Protein AF-A0A6P1DJQ6-F1 (afdb_monomer_lite)

pLDDT: mean 92.58, std 8.39, range [58.72, 98.5]

Sequence (81 aa):
MKTKIIIISILFVQQLVAQSYQKIHDKAILVDTHNDFLSKTTDYGFVFDTDLSGKTHSDLARLNKGGVDVQLFSVFCDGDK

Structure (mmCIF, N/CA/C/O backbone):
data_AF-A0A6P1DJQ6-F1
#
_entry.id   AF-A0A6P1DJQ6-F1
#
loop_
_atom_site.group_PDB
_atom_site.id
_atom_site.type_symbol
_atom_site.label_atom_id
_atom_site.label_alt_id
_atom_site.label_comp_id
_atom_site.label_asym_id
_atom_site.label_entity_id
_atom_site.label_seq_id
_atom_site.pdbx_PDB_ins_code
_atom_site.Cartn_x
_atom_site.Cartn_y
_atom_site.Cartn_z
_atom_site.occupancy
_atom_site.B_iso_or_equiv
_atom_site.auth_seq_id
_atom_site.auth_comp_id
_atom_site.auth_asym_id
_atom_site.auth_atom_id
_atom_site.pdbx_PDB_model_num
ATOM 1 N N . MET A 1 1 ? -0.826 12.443 51.627 1.00 67.94 1 MET A N 1
ATOM 2 C CA . MET A 1 1 ? -2.080 12.681 50.865 1.00 67.94 1 MET A CA 1
ATOM 3 C C . MET A 1 1 ? -1.808 13.165 49.443 1.00 67.94 1 MET A C 1
ATOM 5 O O . MET A 1 1 ? -2.290 12.529 48.521 1.00 67.94 1 MET A O 1
ATOM 9 N N . LYS A 1 2 ? -0.974 14.198 49.246 1.00 78.94 2 LYS A N 1
ATOM 10 C CA . LYS A 1 2 ? -0.611 14.737 47.918 1.00 78.94 2 LYS A CA 1
ATOM 11 C C . LYS A 1 2 ? -0.066 13.685 46.935 1.00 78.94 2 LYS A C 1
ATOM 13 O O . LYS A 1 2 ? -0.533 13.607 45.810 1.00 78.94 2 LYS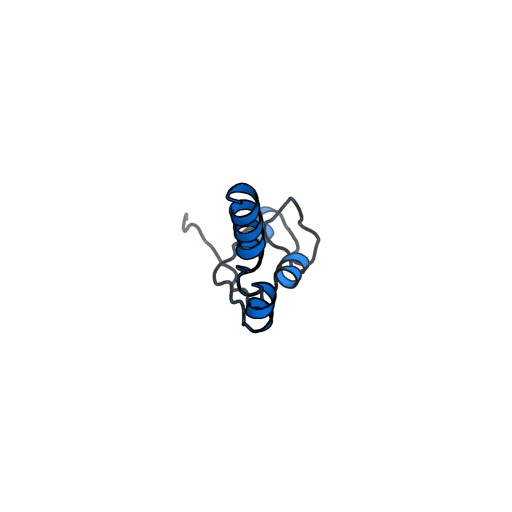 A O 1
ATOM 18 N N . THR A 1 3 ? 0.822 12.801 47.390 1.00 83.25 3 THR A N 1
ATOM 19 C CA . THR A 1 3 ? 1.381 11.713 46.564 1.00 83.25 3 THR A CA 1
ATOM 20 C C . THR A 1 3 ? 0.322 10.707 46.108 1.00 83.25 3 THR A C 1
ATOM 22 O O . THR A 1 3 ? 0.364 10.243 44.977 1.00 83.25 3 THR A O 1
ATOM 25 N N . LYS A 1 4 ? -0.674 10.411 46.957 1.00 86.75 4 LYS A N 1
ATOM 26 C CA . LYS A 1 4 ? -1.792 9.525 46.597 1.00 86.75 4 LYS A CA 1
ATOM 27 C C . LYS A 1 4 ? -2.689 10.170 45.538 1.00 86.75 4 LYS A C 1
ATOM 29 O O . LYS A 1 4 ? -3.091 9.490 44.607 1.00 86.75 4 LYS A O 1
ATOM 34 N N . ILE A 1 5 ? -2.946 11.475 45.657 1.00 90.25 5 ILE A N 1
ATOM 35 C CA . ILE A 1 5 ? -3.719 12.243 44.669 1.00 90.25 5 ILE A CA 1
ATOM 36 C C . ILE A 1 5 ? -3.009 12.230 43.311 1.00 90.25 5 ILE A C 1
ATOM 38 O O . ILE A 1 5 ? -3.647 11.942 42.311 1.00 90.25 5 ILE A O 1
ATOM 42 N N . ILE A 1 6 ? -1.691 12.447 43.277 1.00 90.75 6 ILE A N 1
ATOM 43 C CA . ILE A 1 6 ? -0.906 12.404 42.031 1.00 90.75 6 ILE A CA 1
ATOM 44 C C . ILE A 1 6 ? -0.974 11.019 41.372 1.00 90.75 6 ILE A C 1
ATOM 46 O O . ILE A 1 6 ? -1.207 10.928 40.171 1.00 90.75 6 ILE A O 1
ATOM 50 N N . ILE A 1 7 ? -0.826 9.942 42.150 1.00 91.31 7 ILE A N 1
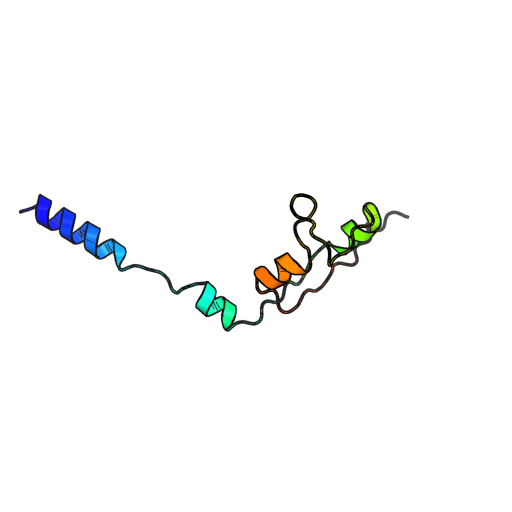ATOM 51 C CA . ILE A 1 7 ? -0.930 8.567 41.634 1.00 91.31 7 ILE A CA 1
ATOM 52 C C . ILE A 1 7 ? -2.331 8.297 41.067 1.00 91.31 7 ILE A C 1
ATOM 54 O O . ILE A 1 7 ? -2.454 7.740 39.980 1.00 91.31 7 ILE A O 1
ATOM 58 N N . ILE A 1 8 ? -3.385 8.734 41.762 1.00 91.06 8 ILE A N 1
ATOM 59 C CA . ILE A 1 8 ? -4.772 8.596 41.295 1.00 91.06 8 ILE A CA 1
ATOM 60 C C . ILE A 1 8 ? -4.994 9.386 39.998 1.00 91.06 8 ILE A C 1
ATOM 62 O O . ILE A 1 8 ? -5.584 8.855 39.060 1.00 91.06 8 ILE A O 1
ATOM 66 N N . SER A 1 9 ? -4.479 10.613 39.906 1.00 87.00 9 SER A N 1
ATOM 67 C CA . SER A 1 9 ? -4.577 11.425 38.690 1.00 87.00 9 SER A CA 1
ATOM 68 C C . SER A 1 9 ? -3.863 10.778 37.499 1.00 87.00 9 SER A C 1
ATOM 70 O O . SER A 1 9 ? -4.409 10.771 36.401 1.00 87.00 9 SER A O 1
ATOM 72 N N . ILE A 1 10 ? -2.682 10.181 37.705 1.00 87.75 10 ILE A N 1
ATOM 73 C CA . ILE A 1 10 ? -1.943 9.460 36.651 1.00 87.75 10 ILE A CA 1
ATOM 74 C C . ILE A 1 10 ? -2.726 8.233 36.160 1.00 87.75 10 ILE A C 1
ATOM 76 O O . ILE A 1 10 ? -2.789 7.990 34.956 1.00 87.75 10 ILE A O 1
ATOM 80 N N . LEU A 1 11 ? -3.363 7.487 37.066 1.00 85.94 11 LEU A N 1
ATOM 81 C CA . LEU A 1 11 ? -4.191 6.331 36.705 1.00 85.94 11 LEU A CA 1
ATOM 82 C C . LEU A 1 11 ? -5.441 6.736 35.906 1.00 85.94 11 LEU A C 1
ATOM 84 O O . LEU A 1 11 ? -5.852 6.011 35.003 1.00 85.94 11 LEU A O 1
ATOM 88 N N . PHE A 1 12 ? -6.013 7.910 36.187 1.00 84.44 12 PHE A N 1
ATOM 89 C CA . PHE A 1 12 ? -7.171 8.431 35.455 1.00 84.44 12 PHE A CA 1
ATOM 90 C C . PHE A 1 12 ? -6.843 8.882 34.024 1.00 84.44 12 PHE A C 1
ATOM 92 O O . PHE A 1 12 ? -7.682 8.737 33.137 1.00 84.44 12 PHE A O 1
ATOM 99 N N . VAL A 1 13 ? -5.626 9.370 33.762 1.00 83.81 13 VAL A N 1
ATOM 100 C CA . VAL A 1 13 ? -5.200 9.781 32.408 1.00 83.81 13 VAL A CA 1
ATOM 101 C C . VAL A 1 13 ? -5.178 8.601 31.426 1.00 83.81 13 VAL A C 1
ATOM 103 O O . VAL A 1 13 ? -5.422 8.796 30.239 1.00 83.81 13 VAL A O 1
ATOM 106 N N . GLN A 1 14 ? -4.985 7.365 31.901 1.00 72.25 14 GLN A N 1
ATOM 107 C CA . GLN A 1 14 ? -5.000 6.172 31.040 1.00 72.25 14 GLN A CA 1
ATOM 108 C C . GLN A 1 14 ? -6.378 5.848 30.438 1.00 72.25 14 GLN A C 1
ATOM 110 O O . GLN A 1 14 ? -6.463 5.033 29.525 1.00 72.25 14 GLN A O 1
ATOM 115 N N . GLN A 1 15 ? -7.455 6.479 30.919 1.00 71.81 15 GLN A N 1
ATOM 116 C CA . GLN A 1 15 ? -8.809 6.287 30.386 1.00 71.81 15 GLN A CA 1
ATOM 117 C C . GLN A 1 15 ? -9.101 7.162 29.151 1.00 71.81 15 GLN A C 1
ATOM 119 O O . GLN A 1 15 ? -10.128 6.980 28.500 1.00 71.81 15 GLN A O 1
ATOM 124 N N . LEU A 1 16 ? -8.210 8.097 28.797 1.00 74.06 16 LEU A N 1
ATOM 125 C CA . LEU A 1 16 ? -8.336 8.948 27.608 1.00 74.06 16 LEU A CA 1
ATOM 126 C C . LEU A 1 16 ? -7.818 8.219 26.357 1.00 74.06 16 LEU A C 1
ATOM 128 O O . LEU A 1 16 ? -6.851 8.642 25.728 1.00 74.06 16 LEU A O 1
ATOM 132 N N . VAL A 1 17 ? -8.438 7.093 26.005 1.00 76.00 17 VAL A N 1
ATOM 133 C CA . VAL A 1 17 ? -8.107 6.364 24.774 1.00 76.00 17 VAL A CA 1
ATOM 134 C C . VAL A 1 17 ? -8.976 6.909 23.642 1.00 76.00 17 VAL A C 1
ATOM 136 O O . VAL A 1 17 ? -10.200 6.961 23.762 1.00 76.00 17 VAL A O 1
ATOM 139 N N . ALA A 1 18 ? -8.359 7.338 22.541 1.00 78.25 18 ALA A N 1
ATOM 140 C CA . ALA A 1 18 ? -9.097 7.716 21.339 1.00 78.25 18 ALA A CA 1
ATOM 141 C C . ALA A 1 18 ? -9.898 6.522 20.784 1.00 78.25 18 ALA A C 1
ATOM 143 O O . ALA A 1 18 ? -9.649 5.361 21.122 1.00 78.25 18 ALA A O 1
ATOM 144 N N . GLN A 1 19 ? -10.860 6.803 19.900 1.00 82.06 19 GLN A N 1
ATOM 145 C CA . GLN A 1 19 ? -11.554 5.755 19.152 1.00 82.06 19 GLN A CA 1
ATOM 146 C C . GLN A 1 19 ? -10.526 4.883 18.415 1.00 82.06 19 GLN A C 1
ATOM 148 O O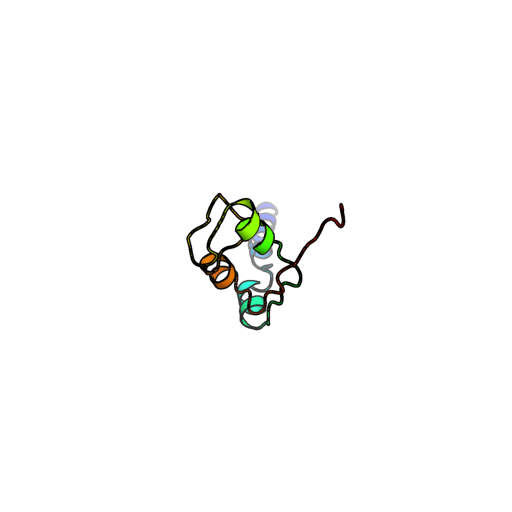 . GLN A 1 19 ? -9.562 5.401 17.854 1.00 82.06 19 GLN A O 1
ATOM 153 N N . SER A 1 20 ? -10.728 3.562 18.410 1.00 90.81 20 SER A N 1
ATOM 154 C CA . SER A 1 20 ? -9.879 2.655 17.632 1.00 90.81 20 SER A CA 1
ATOM 155 C C . SER A 1 20 ? -9.931 3.065 16.163 1.00 90.81 20 SER A C 1
ATOM 157 O O . SER A 1 20 ? -10.997 3.021 15.546 1.00 90.81 20 SER A O 1
ATOM 159 N N . TYR A 1 21 ? -8.780 3.458 15.611 1.00 92.31 21 TYR A N 1
ATOM 160 C CA . TYR A 1 21 ? -8.688 3.832 14.203 1.00 92.31 21 TYR A CA 1
ATOM 161 C C . TYR A 1 21 ? -9.089 2.656 13.308 1.00 92.31 21 TYR A C 1
ATOM 163 O O . TYR A 1 21 ? -9.749 2.877 12.304 1.00 92.31 21 TYR A O 1
ATOM 171 N N . GLN A 1 22 ? -8.783 1.419 13.720 1.00 93.75 22 GLN A N 1
ATOM 172 C CA . GLN A 1 22 ? -9.185 0.201 13.018 1.00 93.75 22 GLN A CA 1
ATOM 173 C C . GLN A 1 22 ? -10.705 0.126 12.901 1.00 93.75 22 GLN A C 1
ATOM 175 O O . GLN A 1 22 ? -11.231 -0.011 11.812 1.00 93.75 22 GLN A O 1
ATOM 180 N N . LYS A 1 23 ? -11.437 0.360 13.998 1.00 94.12 23 LYS A N 1
ATOM 181 C CA . LYS A 1 23 ? -12.908 0.349 13.975 1.00 94.12 23 LYS A CA 1
ATOM 182 C C . LYS A 1 23 ? -13.510 1.407 13.044 1.00 94.12 23 LYS A C 1
ATOM 184 O O . LYS A 1 23 ? -14.617 1.207 12.548 1.00 94.12 23 LYS A O 1
ATOM 189 N N . ILE A 1 24 ? -12.852 2.556 12.885 1.00 94.00 24 ILE A N 1
ATOM 190 C CA . ILE A 1 24 ? -13.284 3.595 11.940 1.00 94.00 24 ILE A CA 1
ATOM 191 C C . ILE A 1 24 ? -12.957 3.152 10.514 1.00 94.00 24 ILE A C 1
ATOM 193 O O . ILE A 1 24 ? -13.819 3.218 9.645 1.00 94.00 24 ILE A O 1
ATOM 197 N N . HIS A 1 25 ? -11.732 2.680 10.304 1.00 96.25 25 HIS A N 1
ATOM 198 C CA . HIS A 1 25 ? -11.208 2.248 9.020 1.00 96.25 25 HIS A CA 1
ATOM 199 C C . HIS A 1 25 ? -11.990 1.060 8.440 1.00 96.25 25 HIS A C 1
ATOM 201 O O . HIS A 1 25 ? -12.476 1.175 7.325 1.00 96.25 25 HIS A O 1
ATOM 207 N N . ASP A 1 26 ? -12.266 0.018 9.233 1.00 94.94 26 ASP A N 1
ATOM 208 C CA . ASP A 1 26 ? -13.055 -1.169 8.852 1.00 94.94 26 ASP A CA 1
ATOM 209 C C . ASP A 1 26 ? -14.507 -0.842 8.444 1.00 94.94 26 ASP A C 1
ATOM 211 O O . ASP A 1 26 ? -15.223 -1.683 7.902 1.00 94.94 26 ASP A O 1
ATOM 215 N N . LYS A 1 27 ? -14.991 0.361 8.778 1.00 96.44 27 LYS A N 1
ATOM 216 C CA . LYS A 1 27 ? -16.336 0.849 8.435 1.00 96.44 27 LYS A CA 1
ATOM 217 C C . LYS A 1 27 ? -16.338 1.866 7.299 1.00 96.44 27 LYS A C 1
ATOM 219 O O . LYS A 1 27 ? -17.418 2.275 6.869 1.00 96.44 27 LYS A O 1
ATOM 224 N N . ALA A 1 28 ? -15.168 2.337 6.892 1.00 97.31 28 ALA A N 1
ATOM 225 C CA . ALA A 1 28 ? -15.006 3.315 5.834 1.00 97.31 28 ALA A CA 1
ATOM 226 C C . ALA A 1 28 ? -14.674 2.609 4.514 1.00 97.31 28 ALA A C 1
ATOM 228 O O . ALA A 1 28 ? -14.270 1.455 4.513 1.00 97.31 28 ALA A O 1
ATOM 229 N N . ILE A 1 29 ? -14.839 3.330 3.404 1.00 98.25 29 ILE A N 1
ATOM 230 C CA . ILE A 1 29 ? -14.229 2.961 2.124 1.00 98.25 29 ILE A CA 1
ATOM 231 C C . ILE A 1 29 ? -12.977 3.824 1.988 1.00 98.25 29 ILE A C 1
ATOM 233 O O . ILE A 1 29 ? -13.090 5.054 1.913 1.00 98.25 29 ILE A O 1
ATOM 237 N N . LEU A 1 30 ? -11.797 3.210 1.978 1.00 98.06 30 LEU A N 1
ATOM 238 C CA . LEU A 1 30 ? -10.544 3.915 1.741 1.00 98.06 30 LEU A CA 1
ATOM 239 C C . LEU A 1 30 ? -10.264 3.984 0.238 1.00 98.06 30 LEU A C 1
ATOM 241 O O . LEU A 1 30 ? -9.963 2.980 -0.408 1.00 98.06 30 LEU A O 1
ATOM 245 N N . VAL A 1 31 ? -10.340 5.201 -0.298 1.00 98.50 31 VAL A N 1
ATOM 246 C CA . VAL A 1 31 ? -9.996 5.507 -1.687 1.00 98.50 31 VAL A CA 1
ATOM 247 C C . VAL A 1 31 ? -8.658 6.239 -1.716 1.00 98.50 31 VAL A C 1
ATOM 249 O O . VAL A 1 31 ? -8.579 7.409 -1.338 1.00 98.50 31 VAL A O 1
ATOM 252 N N . ASP A 1 32 ? -7.614 5.559 -2.178 1.00 98.44 32 ASP A N 1
ATOM 253 C CA . ASP A 1 32 ? -6.346 6.194 -2.527 1.00 98.44 32 ASP A CA 1
ATOM 254 C C . ASP A 1 32 ? -6.456 6.739 -3.958 1.00 98.44 32 ASP A C 1
ATOM 256 O O . ASP A 1 32 ? -6.771 6.020 -4.911 1.00 98.44 32 ASP A O 1
ATOM 260 N N . THR A 1 33 ? -6.245 8.045 -4.101 1.00 98.38 33 THR A N 1
ATOM 261 C CA . THR A 1 33 ? -6.469 8.760 -5.363 1.00 98.38 33 THR A CA 1
ATOM 262 C C . THR A 1 33 ? -5.219 8.880 -6.232 1.00 98.38 33 THR A C 1
ATOM 264 O O . THR A 1 33 ? -5.332 9.349 -7.366 1.00 98.38 33 THR A O 1
ATOM 267 N N . HIS A 1 34 ? -4.041 8.481 -5.739 1.00 98.06 34 HIS A N 1
ATOM 268 C CA . HIS A 1 34 ? -2.795 8.640 -6.479 1.00 98.06 34 HIS A CA 1
ATOM 269 C C . HIS A 1 34 ? -1.683 7.700 -5.995 1.00 98.06 34 HIS A C 1
ATOM 271 O O . HIS A 1 34 ? -1.072 7.915 -4.948 1.00 98.06 34 HIS A O 1
ATOM 277 N N . ASN A 1 35 ? -1.345 6.711 -6.823 1.00 98.00 35 ASN A N 1
ATOM 278 C CA . ASN A 1 35 ? -0.234 5.795 -6.572 1.00 98.00 35 ASN A CA 1
ATOM 279 C C . ASN A 1 35 ? 0.577 5.536 -7.847 1.00 98.00 35 ASN A C 1
ATOM 281 O O . ASN A 1 35 ? 0.037 5.065 -8.850 1.00 98.00 35 ASN A O 1
ATOM 285 N N . ASP A 1 36 ? 1.882 5.797 -7.786 1.00 97.25 36 ASP A N 1
ATOM 286 C CA . ASP A 1 36 ? 2.825 5.659 -8.906 1.00 97.25 36 ASP A CA 1
ATOM 287 C C . ASP A 1 36 ? 3.364 4.227 -9.091 1.00 97.25 36 ASP A C 1
ATOM 289 O O . ASP A 1 36 ? 4.457 4.022 -9.631 1.00 97.25 36 ASP A O 1
ATOM 293 N N . PHE A 1 37 ? 2.640 3.200 -8.633 1.00 98.00 37 PHE A N 1
ATOM 294 C CA . PHE A 1 37 ? 3.086 1.814 -8.793 1.00 98.00 37 PHE A CA 1
ATOM 295 C C . PHE A 1 37 ? 3.345 1.451 -10.264 1.00 98.00 37 PHE A C 1
ATOM 297 O O . PHE A 1 37 ? 4.298 0.728 -10.551 1.00 98.00 37 PHE A O 1
ATOM 304 N N . LEU A 1 38 ? 2.564 1.995 -11.204 1.00 97.62 3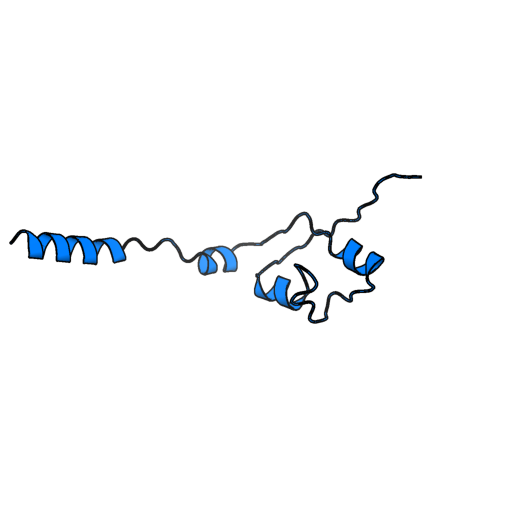8 LEU A N 1
ATOM 305 C CA . LEU A 1 38 ? 2.744 1.718 -12.633 1.00 97.62 38 LEU A CA 1
ATOM 306 C C . LEU A 1 38 ? 4.118 2.158 -13.150 1.00 97.62 38 LEU A C 1
ATOM 308 O O . LEU A 1 38 ? 4.718 1.429 -13.936 1.00 97.62 38 LEU A O 1
ATOM 312 N N . SER A 1 39 ? 4.679 3.262 -12.647 1.00 96.38 39 SER A N 1
ATOM 313 C CA . SER A 1 39 ? 6.058 3.652 -12.966 1.00 96.38 39 SER A CA 1
ATOM 314 C C . SER A 1 39 ? 7.059 2.601 -12.480 1.00 96.38 39 SER A C 1
ATOM 316 O O . SER A 1 39 ? 8.023 2.297 -13.169 1.00 96.38 39 SER A O 1
ATOM 318 N N . LYS A 1 40 ? 6.808 1.950 -11.333 1.00 97.38 40 LYS A N 1
ATOM 319 C CA . LYS A 1 40 ? 7.667 0.853 -10.845 1.00 97.38 40 LYS A CA 1
ATOM 320 C C . LYS A 1 40 ? 7.588 -0.392 -11.722 1.00 97.38 40 LYS A C 1
ATOM 322 O O . LYS A 1 40 ? 8.602 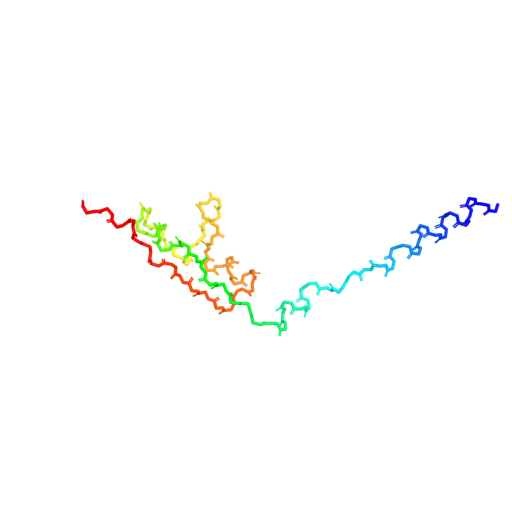-1.069 -11.897 1.00 97.38 40 LYS A O 1
ATOM 327 N N . THR A 1 41 ? 6.421 -0.682 -12.289 1.00 97.06 41 THR A N 1
ATOM 328 C CA . THR A 1 41 ? 6.282 -1.737 -13.298 1.00 97.06 41 THR A CA 1
ATOM 329 C C . THR A 1 41 ? 7.048 -1.386 -14.572 1.00 97.06 41 THR A C 1
ATOM 331 O O . THR A 1 41 ? 7.792 -2.231 -15.061 1.00 97.06 41 THR A O 1
ATOM 334 N N . THR A 1 42 ? 6.928 -0.158 -15.077 1.00 95.88 42 THR A N 1
ATOM 335 C CA . THR A 1 42 ? 7.617 0.281 -16.302 1.00 95.88 42 THR A CA 1
ATOM 336 C C . THR A 1 42 ? 9.138 0.306 -16.139 1.00 95.88 42 THR A C 1
ATOM 338 O O . THR A 1 42 ? 9.849 -0.255 -16.968 1.00 95.88 42 THR A O 1
ATOM 341 N N . ASP A 1 43 ? 9.638 0.901 -15.057 1.00 95.81 43 ASP A N 1
ATOM 342 C CA . ASP A 1 43 ? 11.072 1.139 -14.861 1.00 95.81 43 ASP A CA 1
ATOM 343 C C . ASP A 1 43 ? 11.835 -0.126 -14.440 1.00 95.81 43 ASP A C 1
ATOM 345 O O . ASP A 1 43 ? 12.996 -0.311 -14.806 1.00 95.81 43 ASP A O 1
ATOM 349 N N . TYR A 1 44 ? 11.200 -0.993 -13.640 1.00 97.25 44 TYR A N 1
ATOM 350 C CA . TYR A 1 44 ? 11.874 -2.118 -12.975 1.00 97.25 44 TYR A CA 1
ATOM 351 C C . TYR A 1 44 ? 11.251 -3.487 -13.272 1.00 97.25 44 TYR A C 1
ATOM 353 O O . TYR A 1 44 ? 11.749 -4.500 -12.778 1.00 97.25 44 TYR A O 1
ATOM 361 N N . GLY A 1 45 ? 10.161 -3.553 -14.042 1.00 97.75 45 GLY A N 1
ATOM 362 C CA . GLY A 1 45 ? 9.479 -4.810 -14.360 1.00 97.75 45 GLY A CA 1
ATOM 363 C C . GLY A 1 45 ? 8.789 -5.469 -13.162 1.00 97.75 45 GLY A C 1
ATOM 364 O O . GLY A 1 45 ? 8.570 -6.679 -13.169 1.00 97.75 45 GLY A O 1
ATOM 365 N N . PHE A 1 46 ? 8.480 -4.714 -12.103 1.00 98.31 46 PHE A N 1
ATOM 366 C CA . PHE A 1 46 ? 7.841 -5.279 -10.915 1.00 98.31 46 PHE A CA 1
ATOM 367 C C . PHE A 1 46 ? 6.391 -5.690 -11.179 1.00 98.31 46 PHE A C 1
ATOM 369 O O . PHE A 1 46 ? 5.607 -4.942 -11.770 1.00 98.31 46 PHE A O 1
ATOM 376 N N . VAL A 1 47 ? 6.038 -6.874 -10.676 1.00 97.94 47 VAL A N 1
ATOM 377 C CA . VAL A 1 47 ? 4.696 -7.453 -10.771 1.00 97.94 47 VAL A CA 1
ATOM 378 C C . VAL A 1 47 ? 3.952 -7.194 -9.463 1.00 97.94 47 VAL A C 1
ATOM 380 O O . VAL A 1 47 ? 4.444 -7.531 -8.386 1.00 97.94 47 VAL A O 1
ATOM 383 N N . PHE A 1 48 ? 2.782 -6.558 -9.550 1.00 97.88 48 PHE A N 1
ATOM 384 C CA . PHE A 1 48 ? 2.078 -5.988 -8.394 1.00 97.88 48 PHE A CA 1
ATOM 385 C C . PHE A 1 48 ? 1.647 -7.004 -7.329 1.00 97.88 48 PHE A C 1
ATOM 387 O O . PHE A 1 48 ? 1.572 -6.665 -6.150 1.00 97.88 48 PHE A O 1
ATOM 394 N N . ASP A 1 49 ? 1.360 -8.238 -7.730 1.00 97.38 49 ASP A N 1
ATOM 395 C CA . ASP A 1 49 ? 0.876 -9.307 -6.853 1.00 97.38 49 ASP A CA 1
ATOM 396 C C . ASP A 1 49 ? 1.999 -10.107 -6.169 1.00 97.38 49 ASP A C 1
ATOM 398 O O . ASP A 1 49 ? 1.735 -11.102 -5.494 1.00 97.38 49 ASP A O 1
ATOM 402 N N . THR A 1 50 ? 3.248 -9.656 -6.297 1.00 98.19 50 THR A N 1
ATOM 403 C CA . THR A 1 50 ? 4.415 -10.259 -5.642 1.00 98.19 50 THR A CA 1
ATOM 404 C C . THR A 1 50 ? 4.805 -9.509 -4.367 1.00 98.19 50 THR A C 1
ATOM 406 O O . THR A 1 50 ? 4.405 -8.366 -4.156 1.00 98.19 50 THR A O 1
ATOM 409 N N . ASP A 1 51 ? 5.601 -10.136 -3.494 1.00 98.00 51 ASP A N 1
ATOM 410 C CA . ASP A 1 51 ? 6.151 -9.444 -2.323 1.00 98.00 51 ASP A CA 1
ATOM 411 C C . ASP A 1 51 ? 7.240 -8.452 -2.753 1.00 98.00 51 ASP A C 1
ATOM 413 O O . ASP A 1 51 ? 8.330 -8.828 -3.204 1.00 98.00 51 ASP A O 1
ATOM 417 N N . LEU A 1 52 ? 6.935 -7.165 -2.595 1.00 98.25 52 LEU A N 1
ATOM 418 C CA . LEU A 1 52 ? 7.821 -6.058 -2.942 1.00 98.25 52 LEU A CA 1
ATOM 419 C C . LEU A 1 52 ? 8.291 -5.294 -1.696 1.00 98.25 52 LEU A C 1
ATOM 421 O O . LEU A 1 52 ? 8.696 -4.127 -1.779 1.00 98.25 52 LEU A O 1
ATOM 425 N N . SER A 1 53 ? 8.261 -5.939 -0.527 1.00 97.25 53 SER A N 1
ATOM 426 C CA . SER A 1 53 ? 8.765 -5.379 0.727 1.00 97.25 53 SER A CA 1
ATOM 427 C C . SER A 1 53 ? 10.220 -4.925 0.591 1.00 97.25 53 SER A C 1
ATOM 429 O O . SER A 1 53 ? 11.087 -5.650 0.108 1.00 97.25 53 SER A O 1
ATOM 431 N N . GLY A 1 54 ? 10.488 -3.677 0.982 1.00 96.81 54 GLY A N 1
ATOM 432 C CA . GLY A 1 54 ? 11.808 -3.050 0.840 1.00 96.81 54 GLY A CA 1
ATOM 433 C C . GLY A 1 54 ? 12.167 -2.584 -0.578 1.00 96.81 54 GLY A C 1
ATOM 434 O O . GLY A 1 54 ? 13.213 -1.964 -0.745 1.00 96.81 54 GLY A O 1
ATOM 435 N N . LYS A 1 55 ? 11.317 -2.834 -1.586 1.00 97.38 55 LYS A N 1
ATOM 436 C CA . LYS A 1 55 ? 11.506 -2.380 -2.979 1.00 97.38 55 LYS A CA 1
ATOM 437 C C . LYS A 1 55 ? 10.514 -1.289 -3.382 1.00 97.38 55 LYS A C 1
ATOM 439 O O . LYS A 1 55 ? 10.876 -0.362 -4.100 1.00 97.38 55 LYS A O 1
ATOM 444 N N . THR A 1 56 ? 9.270 -1.389 -2.916 1.00 97.44 56 THR A N 1
ATOM 445 C CA . THR A 1 56 ? 8.192 -0.428 -3.195 1.00 97.44 56 THR A CA 1
ATOM 446 C C . THR A 1 56 ? 7.394 -0.098 -1.931 1.00 97.44 56 THR A C 1
ATOM 448 O O . THR A 1 56 ? 7.452 -0.813 -0.921 1.00 97.44 56 THR A O 1
ATOM 451 N N . HIS A 1 57 ? 6.602 0.976 -2.003 1.00 96.94 57 HIS A N 1
ATOM 452 C CA . HIS A 1 57 ? 5.626 1.335 -0.968 1.00 96.94 57 HIS A CA 1
ATOM 453 C C . HIS A 1 57 ? 4.339 0.502 -1.044 1.00 96.94 57 HIS A C 1
ATOM 455 O O . HIS A 1 57 ? 3.616 0.407 -0.055 1.00 96.94 57 HIS A O 1
ATOM 461 N N . SER A 1 58 ? 4.064 -0.110 -2.197 1.00 97.44 58 SER A N 1
ATOM 462 C CA . SER A 1 58 ? 2.820 -0.828 -2.457 1.00 97.44 58 SER A CA 1
ATOM 463 C C . SER A 1 58 ? 3.088 -2.134 -3.193 1.00 97.44 58 SER A C 1
ATOM 465 O O . SER A 1 58 ? 3.886 -2.183 -4.128 1.00 97.44 58 SER A O 1
ATOM 467 N N . ASP A 1 59 ? 2.388 -3.169 -2.762 1.00 98.25 59 ASP A N 1
ATOM 468 C CA . ASP A 1 59 ? 2.064 -4.382 -3.506 1.00 98.25 59 ASP A CA 1
ATOM 469 C C . ASP A 1 59 ? 0.641 -4.787 -3.110 1.00 98.25 59 ASP A C 1
ATOM 471 O O . ASP A 1 59 ? 0.068 -4.234 -2.159 1.00 98.25 59 ASP A O 1
ATOM 475 N N . LEU A 1 60 ? 0.060 -5.733 -3.843 1.00 98.25 60 LEU A N 1
ATOM 476 C CA . LEU A 1 60 ? -1.326 -6.149 -3.647 1.00 98.25 60 LEU A CA 1
ATOM 477 C C . LEU A 1 60 ? -1.592 -6.606 -2.205 1.00 98.25 60 LEU A C 1
ATOM 479 O O . LEU A 1 60 ? -2.601 -6.231 -1.606 1.00 98.25 60 LEU A O 1
ATOM 483 N N . ALA A 1 61 ? -0.672 -7.382 -1.626 1.00 98.31 61 ALA A N 1
ATOM 484 C CA . ALA A 1 61 ? -0.827 -7.917 -0.279 1.00 98.31 61 ALA A CA 1
ATOM 485 C C . ALA A 1 61 ? -0.806 -6.808 0.784 1.00 98.31 61 ALA A C 1
ATOM 487 O O . ALA A 1 61 ? -1.612 -6.834 1.718 1.00 98.31 61 ALA A O 1
ATOM 488 N N . ARG A 1 62 ? 0.081 -5.814 0.649 1.00 98.00 62 ARG A N 1
ATOM 489 C CA . ARG A 1 62 ? 0.176 -4.689 1.588 1.00 98.00 62 ARG A CA 1
ATOM 490 C C . ARG A 1 62 ? -0.951 -3.676 1.425 1.00 98.00 62 ARG A C 1
ATOM 492 O O . ARG A 1 62 ? -1.389 -3.162 2.450 1.00 98.00 62 ARG A O 1
ATOM 499 N N . LEU A 1 63 ? -1.463 -3.436 0.212 1.00 98.19 63 LEU A N 1
ATOM 500 C CA . LEU A 1 63 ? -2.670 -2.614 0.041 1.00 98.19 63 LEU A CA 1
ATOM 501 C C . LEU A 1 63 ? -3.880 -3.269 0.714 1.00 98.19 63 LEU A C 1
ATOM 503 O O . LEU A 1 63 ? -4.581 -2.609 1.477 1.00 98.19 63 LEU A O 1
ATOM 507 N N . ASN A 1 64 ? -4.059 -4.580 0.528 1.00 97.38 64 ASN A N 1
ATOM 508 C CA . ASN A 1 64 ? -5.126 -5.327 1.193 1.00 97.38 64 ASN A CA 1
ATOM 509 C C . ASN A 1 64 ? -4.958 -5.328 2.725 1.00 97.38 64 ASN A C 1
ATOM 511 O O . ASN A 1 64 ? -5.899 -5.058 3.463 1.00 97.38 64 ASN A O 1
ATOM 515 N N . LYS A 1 65 ? -3.737 -5.561 3.229 1.00 97.44 65 LYS A N 1
ATOM 516 C CA . LYS A 1 65 ? -3.437 -5.492 4.671 1.00 97.44 65 LYS A CA 1
ATOM 517 C C . LYS A 1 65 ? -3.680 -4.096 5.257 1.00 97.44 65 LYS A C 1
ATOM 519 O O . LYS A 1 65 ? -4.039 -3.985 6.425 1.00 97.44 65 LYS A O 1
ATOM 524 N N . GLY A 1 66 ? -3.427 -3.053 4.469 1.00 96.56 66 GLY A N 1
ATOM 525 C CA . GLY A 1 66 ? -3.672 -1.659 4.825 1.00 96.56 66 GLY A CA 1
ATOM 526 C C . GLY A 1 66 ? -5.118 -1.203 4.633 1.00 96.56 66 GLY A C 1
ATOM 527 O O . GLY A 1 66 ? -5.372 -0.029 4.870 1.00 96.56 66 GLY A O 1
ATOM 528 N N . GLY A 1 67 ? -6.017 -2.094 4.191 1.00 97.88 67 GLY A N 1
ATOM 529 C CA . GLY A 1 67 ? -7.442 -1.825 3.995 1.00 97.88 67 GLY A CA 1
ATOM 530 C C . GLY A 1 67 ? -7.744 -0.774 2.927 1.00 97.88 67 GLY A C 1
ATOM 531 O O . GLY A 1 67 ? -8.655 0.026 3.096 1.00 97.88 67 GLY A O 1
ATOM 532 N N . VAL A 1 68 ? -6.966 -0.736 1.840 1.00 98.25 68 VAL A N 1
ATOM 533 C CA . VAL A 1 68 ? -7.281 0.108 0.675 1.00 98.25 68 VAL A CA 1
ATOM 534 C C . VAL A 1 68 ? -8.317 -0.604 -0.194 1.00 98.25 68 VAL A C 1
ATOM 536 O O . VAL A 1 68 ? -8.015 -1.635 -0.794 1.00 98.25 68 VAL A O 1
ATOM 539 N N . ASP A 1 69 ? -9.520 -0.040 -0.287 1.00 98.38 69 ASP A N 1
ATOM 540 C CA . ASP A 1 69 ? -10.628 -0.617 -1.061 1.00 98.38 69 ASP A CA 1
ATOM 541 C C . ASP A 1 69 ? -10.579 -0.224 -2.539 1.00 98.38 69 ASP A C 1
ATOM 543 O O . ASP A 1 69 ? -10.921 -1.012 -3.422 1.00 98.38 69 ASP A O 1
ATOM 547 N N . VAL A 1 70 ? -10.173 1.018 -2.819 1.00 98.50 70 VAL A N 1
ATOM 548 C CA . VAL A 1 70 ? -10.100 1.568 -4.174 1.00 98.50 70 VAL A CA 1
ATOM 549 C C . VAL A 1 70 ? -8.769 2.281 -4.353 1.00 98.50 70 VAL A C 1
ATOM 551 O O . VAL A 1 70 ? -8.416 3.160 -3.571 1.00 98.50 70 VAL A O 1
ATOM 554 N N . GLN A 1 71 ? -8.057 1.931 -5.421 1.00 98.31 71 GLN A N 1
ATOM 555 C CA . GLN A 1 71 ? -6.798 2.558 -5.799 1.00 98.31 71 GLN A CA 1
ATOM 556 C C . GLN A 1 71 ? -6.913 3.146 -7.203 1.00 98.31 71 GLN A C 1
ATOM 558 O O . GLN A 1 71 ? -7.171 2.427 -8.171 1.00 98.31 71 GLN A O 1
ATOM 563 N N . LEU A 1 72 ? -6.673 4.449 -7.322 1.00 98.50 72 LEU A N 1
ATOM 564 C CA . LEU A 1 72 ? -6.450 5.102 -8.605 1.00 98.50 72 LEU A CA 1
ATOM 565 C C . LEU A 1 72 ? -4.944 5.118 -8.855 1.00 98.50 72 LEU A C 1
ATOM 56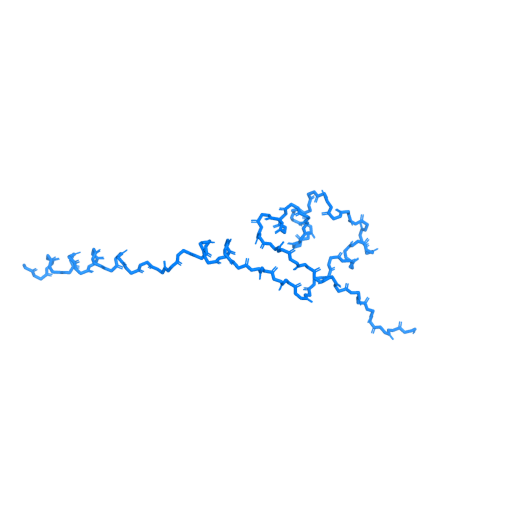7 O O . LEU A 1 72 ? -4.184 5.765 -8.132 1.00 98.50 72 LEU A O 1
ATOM 571 N N . PHE A 1 73 ? -4.507 4.359 -9.855 1.00 98.12 73 PHE A N 1
ATOM 572 C CA . PHE A 1 73 ? -3.109 4.354 -10.261 1.00 98.12 73 PHE A CA 1
ATOM 573 C C . PHE A 1 73 ? -2.810 5.540 -11.170 1.00 98.12 73 PHE A C 1
ATOM 575 O O . PHE A 1 73 ? -3.550 5.829 -12.112 1.00 98.12 73 PHE A O 1
ATOM 582 N N . SER A 1 74 ? -1.697 6.203 -10.883 1.00 97.19 74 SER A N 1
ATOM 583 C CA . SER A 1 74 ? -1.172 7.286 -11.699 1.00 97.19 74 SER A CA 1
ATOM 584 C C . SER A 1 74 ? -0.584 6.714 -12.987 1.00 97.19 74 SER A C 1
ATOM 586 O O . SER A 1 74 ? 0.281 5.837 -12.956 1.00 97.19 74 SER A O 1
ATOM 588 N N . VAL A 1 75 ? -1.063 7.209 -14.129 1.00 96.12 75 VAL A N 1
ATOM 589 C CA . VAL A 1 75 ? -0.384 7.059 -15.420 1.00 96.12 75 VAL A CA 1
ATOM 590 C C . VAL A 1 75 ? 0.341 8.373 -15.673 1.00 96.12 75 VAL A C 1
ATOM 592 O O . VAL A 1 75 ? -0.251 9.336 -16.159 1.00 96.12 75 VAL A O 1
ATOM 595 N N . PHE A 1 76 ? 1.606 8.423 -15.271 1.00 93.56 76 PHE A N 1
ATOM 596 C CA . PHE A 1 76 ? 2.434 9.618 -15.360 1.00 93.56 76 PHE A CA 1
ATOM 597 C C . PHE A 1 76 ? 3.266 9.631 -16.649 1.00 93.56 76 PHE A C 1
ATOM 599 O O . PHE A 1 76 ? 3.803 8.609 -17.070 1.00 93.56 76 PHE A O 1
ATOM 606 N N . CYS A 1 77 ? 3.379 10.811 -17.254 1.00 90.62 77 CYS A N 1
ATOM 607 C CA . CYS A 1 77 ? 4.296 11.122 -18.344 1.00 90.62 77 CYS A CA 1
ATOM 608 C C . CYS A 1 77 ? 4.907 12.491 -18.024 1.00 90.62 77 CYS A C 1
ATOM 610 O O . CYS A 1 77 ? 4.166 13.426 -17.716 1.00 90.62 77 CYS A O 1
ATOM 612 N N . ASP A 1 78 ? 6.233 12.596 -18.061 1.00 88.50 78 ASP A N 1
ATOM 613 C CA . ASP A 1 78 ? 6.973 13.835 -17.783 1.00 88.50 78 ASP A CA 1
ATOM 614 C C . ASP A 1 78 ? 6.786 14.896 -18.878 1.00 88.50 78 ASP A C 1
ATOM 616 O O . ASP A 1 78 ? 7.002 16.082 -18.638 1.00 88.50 78 ASP A O 1
ATOM 620 N N . GLY A 1 79 ? 6.293 14.487 -20.050 1.00 86.19 79 GLY A N 1
ATOM 621 C CA . GLY A 1 79 ? 6.004 15.381 -21.165 1.00 86.19 79 GLY A CA 1
ATOM 622 C C . GLY A 1 79 ? 7.251 15.838 -21.917 1.00 86.19 79 GLY A C 1
ATOM 623 O O . GLY A 1 79 ? 7.121 16.668 -22.823 1.00 86.19 79 GLY A O 1
ATOM 624 N N . ASP A 1 80 ? 8.419 15.281 -21.591 1.00 77.25 80 ASP A N 1
ATOM 625 C CA . ASP A 1 80 ? 9.644 15.510 -22.340 1.00 77.25 80 ASP A CA 1
ATOM 626 C C . ASP A 1 80 ? 9.562 14.709 -23.647 1.00 77.25 80 ASP A C 1
ATOM 628 O O . ASP A 1 80 ? 9.429 13.484 -23.667 1.00 77.25 80 ASP A O 1
ATOM 632 N N . LYS A 1 81 ? 9.540 15.441 -24.764 1.00 58.72 81 LYS A N 1
ATOM 633 C CA . LYS A 1 81 ? 9.580 14.880 -26.118 1.00 58.72 81 LYS A CA 1
ATOM 634 C C . LYS A 1 81 ? 11.006 14.760 -26.622 1.00 58.72 81 LYS A C 1
ATOM 636 O O . LYS A 1 81 ? 11.758 15.747 -26.463 1.00 58.72 81 LYS A O 1
#

Secondary structure (DSSP, 8-state):
-HHHHHHHHHHHHTT-PPPPHHHHHTTS--EEEEETHHHHHHHH---TTS--TTT-S--HHHHHHTT--EEEE--------

Foldseek 3Di:
DVVVVVVVVVVVVVVPDDDDVCVVLVPDAAEAAEDAVVVVCVPPVDDQQDDCVVNDPHHPVVCVVVSHRHYDYDPDDPPDD

Radius of gyration: 21.99 Å; chains: 1; bounding box: 28×26×77 Å